Protein AF-A0A7U9DZ25-F1 (afdb_monomer)

Sequence (56 aa):
MEWMQGLDAGWVTATPGLGRPAQLTALGNGVVPQQAARALQLLAPPFPRCPRCADR

Solvent-accessible surface area (backbone atoms only — not comparable to full-atom values): 3689 Å² total; per-residue (Å²): 108,48,69,82,46,71,41,60,91,48,76,63,79,63,43,84,93,61,52,70,69,57,41,50,51,50,61,74,74,48,80,4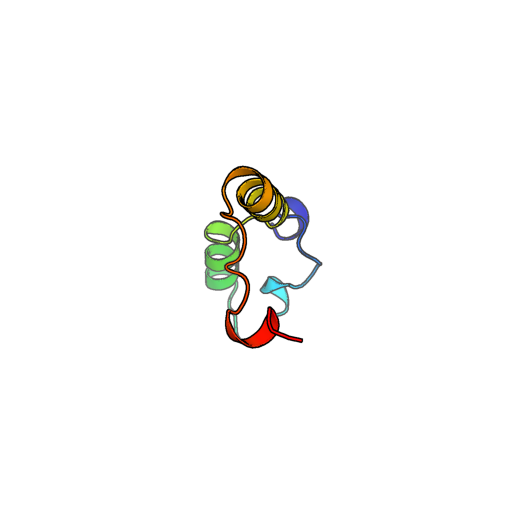3,57,67,60,50,56,51,46,45,76,75,66,57,68,81,77,77,72,58,76,89,66,71,84,116

Radius of gyration: 17.3 Å; Cα contacts (8 Å, |Δi|>4): 27; chains: 1; bounding box: 30×38×36 Å

Structure (mmCIF, N/CA/C/O backbone):
data_AF-A0A7U9DZ25-F1
#
_entry.id   AF-A0A7U9DZ25-F1
#
loop_
_atom_site.group_PDB
_atom_site.id
_atom_site.type_symbol
_atom_site.label_atom_id
_atom_site.label_alt_id
_atom_site.label_comp_id
_atom_site.label_asym_id
_atom_site.label_entity_id
_atom_site.label_seq_id
_atom_site.pdbx_PDB_ins_code
_atom_site.Cartn_x
_atom_site.Cartn_y
_atom_site.Cartn_z
_atom_site.occupancy
_atom_site.B_iso_or_equiv
_atom_site.auth_seq_id
_atom_site.auth_comp_id
_atom_site.auth_asym_id
_atom_site.auth_atom_id
_atom_site.pdbx_PDB_model_num
ATOM 1 N N . MET A 1 1 ? -7.853 7.408 1.015 1.00 82.44 1 MET A N 1
ATOM 2 C CA . MET A 1 1 ? -6.486 7.145 0.522 1.00 82.44 1 MET A CA 1
ATOM 3 C C . MET A 1 1 ? -6.442 5.919 -0.370 1.00 82.44 1 MET A C 1
ATOM 5 O O . MET A 1 1 ? -5.826 6.032 -1.412 1.00 82.44 1 MET A O 1
ATOM 9 N N . GLU A 1 2 ? -7.120 4.814 -0.032 1.00 95.00 2 GLU A N 1
ATOM 10 C CA . GLU A 1 2 ? -7.189 3.608 -0.890 1.00 95.00 2 GLU A CA 1
ATOM 11 C C . GLU A 1 2 ? -7.488 3.947 -2.360 1.00 95.00 2 GLU A C 1
ATOM 13 O O . GLU A 1 2 ? -6.710 3.597 -3.239 1.00 95.00 2 GLU A O 1
ATOM 18 N N . TRP A 1 3 ? -8.503 4.778 -2.611 1.00 92.44 3 TRP A N 1
ATOM 19 C CA . TRP A 1 3 ? -8.855 5.239 -3.959 1.00 92.44 3 TRP A CA 1
ATOM 20 C C . TRP A 1 3 ? -7.747 6.026 -4.683 1.00 92.44 3 TRP A C 1
ATOM 22 O O . TRP A 1 3 ? -7.582 5.864 -5.886 1.00 92.44 3 TRP A O 1
ATOM 32 N N . MET A 1 4 ? -6.960 6.852 -3.978 1.00 93.12 4 MET A N 1
ATOM 33 C CA . MET A 1 4 ? -5.841 7.597 -4.586 1.00 93.12 4 MET A CA 1
ATOM 34 C C . MET A 1 4 ? -4.709 6.657 -5.004 1.00 93.12 4 MET A C 1
ATOM 36 O O . MET A 1 4 ? -3.977 6.952 -5.941 1.00 93.12 4 MET A O 1
ATOM 40 N N . GLN A 1 5 ? -4.566 5.533 -4.302 1.00 95.31 5 GLN A N 1
ATOM 41 C CA . GLN A 1 5 ? -3.605 4.479 -4.620 1.00 95.31 5 GLN A CA 1
ATOM 42 C C . GLN A 1 5 ? -4.195 3.448 -5.594 1.00 95.31 5 GLN A C 1
ATOM 44 O O . GLN A 1 5 ? -3.518 2.495 -5.959 1.00 95.31 5 GLN A O 1
ATOM 49 N N . GLY A 1 6 ? -5.456 3.608 -6.011 1.00 95.25 6 GLY A N 1
ATOM 50 C CA . GLY A 1 6 ? -6.186 2.631 -6.819 1.00 95.25 6 GLY A CA 1
ATOM 51 C C . GLY A 1 6 ? -6.310 1.255 -6.159 1.00 95.25 6 GLY A C 1
ATOM 52 O O . GLY A 1 6 ? -6.320 0.249 -6.861 1.00 95.25 6 GLY A O 1
ATOM 53 N N . LEU A 1 7 ? -6.356 1.218 -4.826 1.00 96.38 7 LEU A N 1
ATOM 54 C CA . LEU A 1 7 ? -6.710 0.035 -4.048 1.00 96.38 7 LEU A CA 1
ATOM 55 C C . LEU A 1 7 ? -8.232 -0.087 -3.961 1.00 96.38 7 LEU A C 1
ATOM 57 O O . LEU A 1 7 ? -8.937 0.926 -3.882 1.00 96.38 7 LEU A O 1
ATOM 61 N N . ASP A 1 8 ? -8.717 -1.325 -3.905 1.00 96.38 8 ASP A N 1
ATOM 62 C CA . ASP A 1 8 ? -10.128 -1.603 -3.658 1.00 96.38 8 ASP A CA 1
ATOM 63 C C . ASP A 1 8 ? -10.567 -1.062 -2.293 1.00 96.38 8 ASP A C 1
ATOM 65 O O . ASP A 1 8 ? -9.789 -0.973 -1.334 1.00 96.38 8 ASP A O 1
ATOM 69 N N . ALA A 1 9 ? -11.843 -0.693 -2.199 1.00 96.75 9 ALA A N 1
ATOM 70 C CA . ALA A 1 9 ? -12.414 -0.207 -0.952 1.00 96.75 9 ALA A CA 1
ATOM 71 C C . ALA A 1 9 ? -12.289 -1.276 0.144 1.00 96.75 9 ALA A C 1
ATOM 73 O O . ALA A 1 9 ? -12.698 -2.421 -0.045 1.00 96.75 9 ALA A O 1
ATOM 74 N N . GLY A 1 10 ? -11.743 -0.893 1.299 1.00 96.88 10 GLY A N 1
ATOM 75 C CA . GLY A 1 10 ? -11.555 -1.815 2.417 1.00 96.88 10 GLY A CA 1
ATOM 76 C C . GLY A 1 10 ? -10.221 -2.559 2.421 1.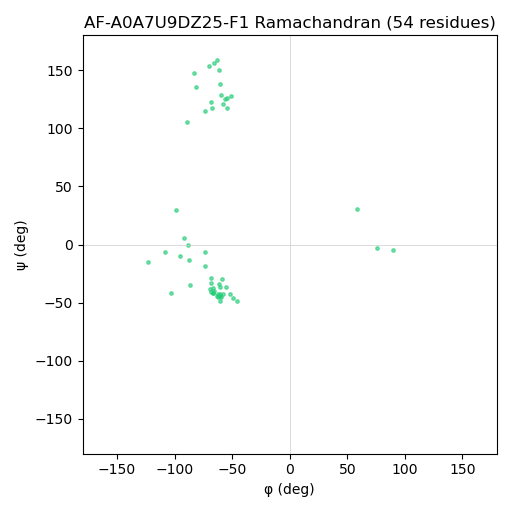00 96.88 10 GLY A C 1
ATOM 77 O O . GLY A 1 10 ? -9.948 -3.235 3.409 1.00 96.88 10 GLY A O 1
ATOM 78 N N . TRP A 1 11 ? -9.374 -2.418 1.393 1.00 96.94 11 TRP A N 1
ATOM 79 C CA . TRP A 1 11 ? -8.093 -3.132 1.297 1.00 96.94 11 TRP A CA 1
ATOM 80 C C . TRP A 1 11 ? -7.238 -3.043 2.573 1.00 96.94 11 TRP A C 1
ATOM 82 O O . TRP A 1 11 ? -6.722 -4.045 3.058 1.00 96.94 11 TRP A O 1
ATOM 92 N N . VAL A 1 12 ? -7.110 -1.845 3.147 1.00 97.12 12 VAL A N 1
ATOM 93 C CA . VAL A 1 12 ? -6.491 -1.602 4.459 1.00 97.12 12 VAL A CA 1
ATOM 94 C C . VAL A 1 12 ? -7.566 -1.347 5.514 1.00 97.12 12 VAL A C 1
ATOM 96 O O . VAL A 1 12 ? -7.466 -1.831 6.642 1.00 97.12 12 VAL A O 1
ATOM 99 N N . THR A 1 13 ? -8.601 -0.581 5.170 1.00 96.75 13 THR A N 1
ATOM 100 C CA . THR A 1 13 ? -9.564 -0.036 6.135 1.00 96.75 13 THR A CA 1
ATOM 101 C C . THR A 1 13 ? -10.537 -1.066 6.708 1.00 96.75 13 THR A C 1
ATOM 103 O O . THR A 1 13 ? -11.074 -0.824 7.790 1.00 96.75 13 THR A O 1
ATOM 106 N N . ALA A 1 14 ? -10.714 -2.223 6.058 1.00 97.56 14 ALA A N 1
ATOM 107 C CA . ALA A 1 14 ? -11.516 -3.335 6.571 1.00 97.56 14 ALA A CA 1
ATOM 108 C C . ALA A 1 14 ? -10.697 -4.363 7.377 1.00 97.56 14 ALA A C 1
ATOM 110 O O . ALA A 1 14 ? -11.241 -5.387 7.787 1.00 97.56 14 ALA A O 1
ATOM 111 N N . THR A 1 15 ? -9.408 -4.103 7.634 1.00 97.69 15 THR A N 1
ATOM 112 C CA . THR A 1 15 ? -8.549 -5.007 8.416 1.00 97.69 15 THR A CA 1
ATOM 113 C C . THR A 1 15 ? -8.997 -5.048 9.884 1.00 97.69 15 THR A C 1
ATOM 115 O O . THR A 1 15 ? -8.914 -4.022 10.572 1.00 97.69 15 THR A O 1
ATOM 118 N N . PRO A 1 16 ? -9.432 -6.210 10.411 1.00 97.88 16 PRO A N 1
ATOM 119 C CA . PRO A 1 16 ? -9.864 -6.322 11.800 1.00 97.88 16 PRO A CA 1
ATOM 120 C C . PRO A 1 16 ? -8.739 -5.979 12.780 1.00 97.88 16 PRO A C 1
ATOM 122 O O . PRO A 1 16 ? -7.593 -6.384 12.599 1.00 97.88 16 PRO A O 1
ATOM 125 N N . GLY A 1 17 ? -9.065 -5.229 13.834 1.00 97.25 17 GLY A N 1
ATOM 126 C CA . GLY A 1 17 ? -8.103 -4.843 14.875 1.00 97.25 17 GLY A CA 1
ATOM 127 C C . GLY A 1 17 ? -7.119 -3.735 14.477 1.00 97.25 17 GLY A C 1
ATOM 128 O O . GLY A 1 17 ? -6.347 -3.285 15.323 1.00 97.25 17 GLY A O 1
ATOM 129 N N . LEU A 1 18 ? -7.156 -3.243 13.234 1.00 97.38 18 LEU A N 1
ATOM 130 C CA . LEU A 1 18 ? -6.274 -2.170 12.784 1.00 97.38 18 LEU A CA 1
ATOM 131 C C . LEU A 1 18 ? -6.904 -0.797 13.052 1.00 97.38 18 LEU A C 1
ATOM 133 O O . LEU A 1 18 ? -7.823 -0.366 12.358 1.00 97.38 18 LEU A O 1
ATOM 137 N N . GLY A 1 19 ? -6.393 -0.092 14.064 1.00 98.06 19 GLY A N 1
ATOM 138 C CA . GLY A 1 19 ? -6.854 1.253 14.411 1.00 98.06 19 GLY A CA 1
ATOM 139 C C . GLY A 1 19 ? -6.550 2.295 13.327 1.00 98.06 19 GLY A C 1
ATOM 140 O O . GLY A 1 19 ? -5.595 2.167 12.560 1.00 98.06 19 GLY A O 1
ATOM 141 N N . ARG A 1 20 ? -7.327 3.385 13.300 1.00 96.81 20 ARG A N 1
ATOM 142 C CA . ARG A 1 20 ? -7.209 4.455 12.292 1.00 96.81 20 ARG A CA 1
ATOM 143 C C . ARG A 1 20 ? -5.789 5.027 12.118 1.00 96.81 20 ARG A C 1
ATOM 145 O O . ARG A 1 20 ? -5.398 5.215 10.967 1.00 96.81 20 ARG A O 1
ATOM 152 N N . PRO A 1 21 ? -4.993 5.290 13.176 1.00 97.75 21 PRO A N 1
ATOM 153 C CA . PRO A 1 21 ? -3.619 5.762 12.998 1.00 97.75 21 PRO A CA 1
ATOM 154 C C . PRO A 1 21 ? -2.756 4.756 12.230 1.00 97.75 21 PRO A C 1
ATOM 156 O O . PRO A 1 21 ? -2.084 5.131 11.277 1.00 97.75 21 PRO A O 1
ATOM 159 N N . ALA A 1 22 ? -2.852 3.468 12.572 1.00 98.00 22 ALA A N 1
ATOM 160 C CA . ALA A 1 22 ? -2.106 2.408 11.903 1.00 98.00 22 ALA A CA 1
ATOM 161 C C . ALA A 1 22 ? -2.552 2.216 10.444 1.00 98.00 22 ALA A C 1
ATOM 163 O O . ALA A 1 22 ? -1.708 2.025 9.573 1.00 98.00 22 ALA A O 1
ATOM 164 N N . GLN A 1 23 ? -3.851 2.353 10.151 1.00 97.69 23 GLN A N 1
ATOM 165 C CA . GLN A 1 23 ? -4.355 2.371 8.772 1.00 97.69 23 GLN A CA 1
ATOM 166 C C . GLN A 1 23 ? -3.736 3.516 7.959 1.00 97.69 23 GLN A C 1
ATOM 168 O O . GLN A 1 23 ? -3.296 3.304 6.833 1.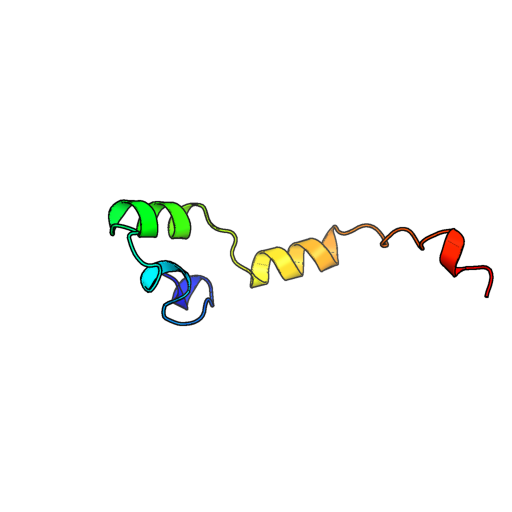00 97.69 23 GLN A O 1
ATOM 173 N N . LEU A 1 24 ? -3.673 4.728 8.524 1.00 96.94 24 LEU A N 1
ATOM 174 C CA . LEU A 1 24 ? -3.064 5.883 7.858 1.00 96.94 24 LEU A CA 1
ATOM 175 C C . LEU A 1 24 ? -1.560 5.698 7.653 1.00 96.94 24 LEU A C 1
ATOM 177 O O . LEU A 1 24 ? -1.067 6.036 6.585 1.00 96.94 24 LE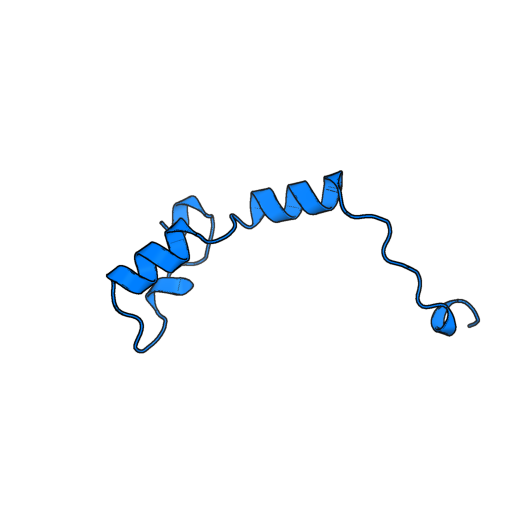U A O 1
ATOM 181 N N . THR A 1 25 ? -0.844 5.132 8.627 1.00 97.19 25 THR A N 1
ATOM 182 C CA . THR A 1 25 ? 0.576 4.787 8.479 1.00 97.19 25 THR A CA 1
ATOM 183 C C . THR A 1 25 ? 0.787 3.750 7.376 1.00 97.19 25 THR A C 1
ATOM 185 O O . THR A 1 25 ? 1.664 3.931 6.536 1.00 97.19 25 THR A O 1
ATOM 188 N N . ALA A 1 26 ? -0.028 2.693 7.335 1.00 96.81 26 ALA A N 1
ATOM 189 C CA . ALA A 1 26 ? 0.055 1.661 6.305 1.00 96.81 26 ALA A CA 1
ATOM 190 C C . ALA A 1 26 ? -0.233 2.227 4.906 1.00 96.81 26 ALA A C 1
ATOM 192 O O . ALA A 1 26 ? 0.513 1.960 3.970 1.00 96.81 26 ALA A O 1
ATOM 193 N N . LEU A 1 27 ? -1.268 3.061 4.775 1.00 96.19 27 LEU A N 1
ATOM 194 C CA . LEU A 1 27 ? -1.596 3.734 3.518 1.00 96.19 27 LEU A CA 1
ATOM 195 C C . LEU A 1 27 ? -0.516 4.755 3.131 1.00 96.19 27 LEU A C 1
ATOM 197 O O . LEU A 1 27 ? -0.126 4.808 1.976 1.00 96.19 27 LEU A O 1
ATOM 201 N N . GLY A 1 28 ? 0.007 5.540 4.073 1.00 95.62 28 GLY A N 1
ATOM 202 C CA . GLY A 1 28 ? 1.020 6.565 3.803 1.00 95.62 28 GLY A CA 1
ATOM 203 C C . GLY A 1 28 ? 2.387 6.004 3.400 1.00 95.62 28 GLY A C 1
ATOM 204 O O . GLY A 1 28 ? 3.065 6.609 2.577 1.00 95.62 28 GLY A O 1
ATOM 205 N N . ASN A 1 29 ? 2.767 4.843 3.940 1.00 96.50 29 ASN A N 1
ATOM 206 C CA . ASN A 1 29 ? 4.034 4.171 3.630 1.00 96.50 29 ASN A CA 1
ATOM 207 C C . ASN A 1 29 ? 3.904 3.093 2.539 1.00 96.50 29 ASN A C 1
ATOM 209 O O . ASN A 1 29 ? 4.910 2.539 2.097 1.00 96.50 29 ASN A O 1
ATOM 213 N N . GLY A 1 30 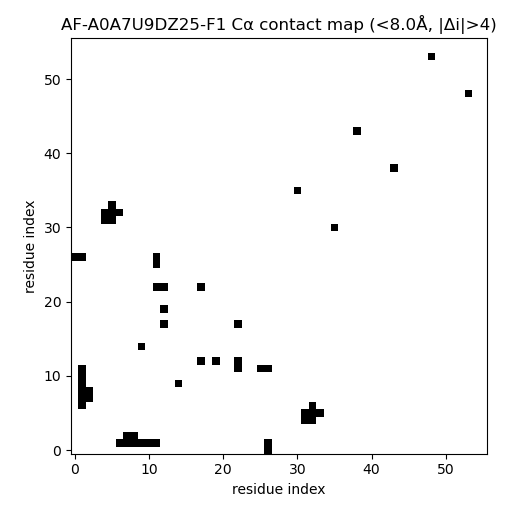? 2.677 2.749 2.143 1.00 93.81 30 GLY A N 1
ATOM 214 C CA . GLY A 1 30 ? 2.392 1.710 1.161 1.00 93.81 30 GLY A CA 1
ATOM 215 C C . GLY A 1 30 ? 2.794 2.103 -0.261 1.00 93.81 30 GLY A C 1
ATOM 216 O O . GLY A 1 30 ? 2.821 3.277 -0.631 1.00 93.81 30 GLY A O 1
ATOM 217 N N . VAL A 1 31 ? 3.083 1.095 -1.084 1.00 95.44 31 VAL A N 1
ATOM 218 C CA . VAL A 1 31 ? 3.423 1.284 -2.498 1.00 95.44 31 VAL A CA 1
ATOM 219 C C . VAL A 1 31 ? 2.153 1.444 -3.332 1.00 95.44 31 VAL A C 1
ATOM 221 O O . VAL A 1 31 ? 1.215 0.663 -3.193 1.00 95.44 31 VAL A O 1
ATOM 224 N N . VAL A 1 32 ? 2.149 2.411 -4.252 1.00 96.31 32 VAL A N 1
ATOM 225 C CA . VAL A 1 32 ? 1.085 2.574 -5.254 1.00 96.31 32 VAL A CA 1
ATOM 226 C C . VAL A 1 32 ? 1.226 1.473 -6.324 1.00 96.31 32 VAL A C 1
ATOM 228 O O . VAL A 1 32 ? 2.226 1.479 -7.053 1.00 96.31 32 VAL A O 1
ATOM 231 N N . PRO A 1 33 ? 0.266 0.534 -6.469 1.00 95.62 33 PRO A N 1
ATOM 232 C CA . PRO A 1 33 ? 0.401 -0.629 -7.352 1.00 95.62 33 PRO A CA 1
ATOM 233 C C . PRO A 1 33 ? 0.732 -0.290 -8.809 1.00 95.62 33 PRO A C 1
ATOM 235 O O . PRO A 1 33 ? 1.530 -0.981 -9.437 1.00 95.62 33 PRO A O 1
ATOM 238 N N . GLN A 1 34 ? 0.183 0.799 -9.348 1.00 95.56 34 GL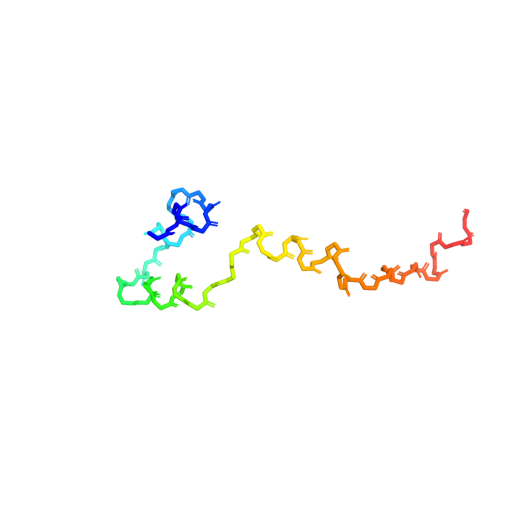N A N 1
ATOM 239 C CA . GLN A 1 34 ? 0.424 1.232 -10.728 1.00 95.56 34 GLN A CA 1
ATOM 240 C C . GLN A 1 34 ? 1.867 1.722 -10.918 1.00 95.56 34 GLN A C 1
ATOM 242 O O . GLN A 1 34 ? 2.496 1.431 -11.937 1.00 95.56 34 GLN A O 1
ATOM 247 N N . GLN A 1 35 ? 2.418 2.426 -9.922 1.00 96.31 35 GLN A N 1
ATOM 248 C CA . GLN A 1 35 ? 3.819 2.853 -9.932 1.00 96.31 35 GLN A CA 1
ATOM 249 C C . GLN A 1 35 ? 4.757 1.649 -9.798 1.00 96.31 35 GLN A C 1
ATOM 251 O O . GLN A 1 35 ? 5.734 1.565 -10.539 1.00 96.31 35 GLN A O 1
ATOM 256 N N . ALA A 1 36 ? 4.431 0.679 -8.935 1.00 96.12 36 ALA A N 1
ATOM 257 C CA . ALA A 1 36 ? 5.170 -0.581 -8.832 1.00 96.12 36 ALA A CA 1
ATOM 258 C C . ALA A 1 36 ? 5.152 -1.381 -10.138 1.00 96.12 36 ALA A C 1
ATOM 260 O O . ALA A 1 36 ? 6.207 -1.796 -10.612 1.00 96.12 36 ALA A O 1
ATOM 261 N N . ALA A 1 37 ? 3.981 -1.562 -10.753 1.00 95.81 37 ALA A N 1
ATOM 262 C CA . ALA A 1 37 ? 3.857 -2.261 -12.027 1.00 95.81 37 ALA A CA 1
ATOM 263 C C . ALA A 1 37 ? 4.715 -1.594 -13.112 1.00 95.81 37 ALA A C 1
ATOM 265 O O . ALA A 1 37 ? 5.434 -2.275 -13.846 1.00 95.81 37 ALA A O 1
ATOM 266 N N . ARG A 1 38 ? 4.710 -0.256 -13.176 1.00 96.94 38 ARG A N 1
ATOM 267 C CA . ARG A 1 38 ? 5.559 0.486 -14.111 1.00 96.94 38 ARG A CA 1
ATOM 268 C C . ARG A 1 38 ? 7.046 0.340 -13.789 1.00 96.94 38 ARG A C 1
ATOM 270 O O . ARG A 1 38 ? 7.839 0.158 -14.709 1.00 96.94 38 ARG A O 1
ATOM 277 N N . ALA A 1 39 ? 7.428 0.389 -12.516 1.00 96.44 39 ALA A N 1
ATOM 278 C CA . ALA A 1 39 ? 8.808 0.179 -12.095 1.00 96.44 39 ALA A CA 1
ATOM 279 C C . ALA A 1 39 ? 9.303 -1.217 -12.491 1.00 96.44 39 ALA A C 1
ATOM 281 O O . ALA A 1 39 ? 10.395 -1.335 -13.034 1.00 96.44 39 ALA A O 1
ATOM 282 N N . LEU A 1 40 ? 8.484 -2.259 -12.320 1.00 94.94 40 LEU A N 1
ATOM 283 C CA . LEU A 1 40 ? 8.822 -3.614 -12.759 1.0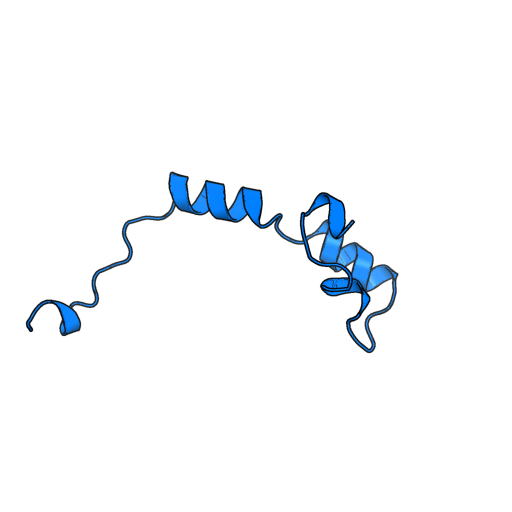0 94.94 40 LEU A CA 1
ATOM 284 C C . LEU A 1 40 ? 9.013 -3.694 -14.278 1.00 94.94 40 LEU A C 1
ATOM 286 O O . LEU A 1 40 ? 9.980 -4.287 -14.731 1.00 94.94 40 LEU A O 1
ATOM 290 N N . GLN A 1 41 ? 8.163 -3.049 -15.078 1.00 93.44 41 GLN A N 1
ATOM 291 C CA . GLN A 1 41 ? 8.359 -3.009 -16.536 1.00 93.44 41 GLN A CA 1
ATOM 292 C C . GLN A 1 41 ? 9.670 -2.330 -16.953 1.00 93.44 41 GLN A C 1
ATOM 294 O O . GLN A 1 41 ? 10.242 -2.685 -17.978 1.00 93.44 41 GLN A O 1
ATOM 299 N N . LEU A 1 42 ? 10.110 -1.320 -16.198 1.00 95.50 42 LEU A N 1
ATOM 300 C CA . LEU A 1 42 ? 11.300 -0.532 -16.519 1.00 95.50 42 LEU A CA 1
ATOM 301 C C . LEU A 1 42 ? 12.591 -1.149 -15.978 1.00 95.50 42 LEU A C 1
ATOM 303 O O . LEU A 1 42 ? 13.641 -0.998 -16.595 1.00 95.50 42 LEU A O 1
ATOM 307 N N . LEU A 1 43 ? 12.521 -1.776 -14.805 1.00 94.50 43 LEU A N 1
ATOM 308 C CA . LEU A 1 43 ? 13.689 -2.098 -13.987 1.00 94.50 43 LEU A CA 1
ATOM 309 C C . LEU A 1 43 ? 13.817 -3.587 -13.672 1.00 94.50 43 LEU A C 1
ATOM 311 O O . LEU A 1 43 ? 14.880 -3.997 -13.209 1.00 94.50 43 LEU A O 1
ATOM 315 N N . ALA A 1 44 ? 12.771 -4.401 -13.870 1.00 90.31 44 ALA A N 1
ATOM 316 C CA . ALA A 1 44 ? 12.879 -5.821 -13.566 1.00 90.31 44 ALA A CA 1
ATOM 317 C C . ALA A 1 44 ? 13.842 -6.478 -14.566 1.00 90.31 44 ALA A C 1
ATOM 319 O O . ALA A 1 44 ? 13.600 -6.425 -15.778 1.00 90.31 44 ALA A O 1
ATOM 320 N N . PRO A 1 45 ? 14.922 -7.120 -14.090 1.00 82.00 45 PRO A N 1
ATOM 321 C CA . PRO A 1 45 ? 15.732 -7.949 -14.962 1.00 82.00 45 PRO A CA 1
ATOM 322 C C . PRO A 1 45 ? 14.880 -9.119 -15.478 1.00 82.00 45 PRO A C 1
ATOM 324 O O . PRO A 1 45 ? 13.878 -9.481 -14.846 1.00 82.00 45 PRO A O 1
ATOM 327 N N . PRO A 1 46 ? 15.265 -9.750 -16.602 1.00 79.62 46 PRO A N 1
ATOM 328 C CA . PRO A 1 46 ? 14.630 -10.990 -17.019 1.00 79.62 46 PRO A CA 1
ATOM 329 C C . PRO A 1 46 ? 14.626 -11.968 -15.842 1.00 79.62 46 PRO A C 1
ATOM 331 O O . PRO A 1 46 ? 15.669 -12.206 -15.226 1.00 79.62 46 PRO A O 1
ATOM 334 N N . PHE A 1 47 ? 13.451 -12.517 -15.517 1.00 74.06 47 PHE A N 1
ATOM 335 C CA . PHE A 1 47 ? 13.365 -13.566 -14.508 1.00 74.06 47 PHE A CA 1
ATOM 336 C C . PHE A 1 47 ? 14.328 -14.684 -14.915 1.00 74.06 47 PHE A C 1
ATOM 338 O O . PHE A 1 47 ? 14.247 -15.152 -16.059 1.00 74.06 47 PHE A O 1
ATOM 345 N N . PRO A 1 48 ? 15.254 -15.102 -14.033 1.00 73.56 48 PRO A N 1
ATOM 346 C CA . PRO A 1 48 ? 16.168 -16.173 -14.370 1.00 73.56 48 PRO A CA 1
ATOM 347 C C . PRO A 1 48 ? 15.327 -17.393 -14.728 1.00 73.56 48 PRO A C 1
ATOM 349 O O . PRO A 1 48 ? 14.505 -17.857 -13.933 1.00 73.56 48 PRO A O 1
ATOM 352 N N . ARG A 1 49 ? 15.499 -17.893 -15.956 1.00 76.12 49 ARG A N 1
ATOM 353 C CA . ARG A 1 49 ? 14.897 -19.164 -16.347 1.00 76.12 49 ARG A CA 1
ATOM 354 C C . ARG A 1 49 ? 15.389 -20.199 -15.349 1.00 76.12 49 ARG A C 1
ATOM 356 O O .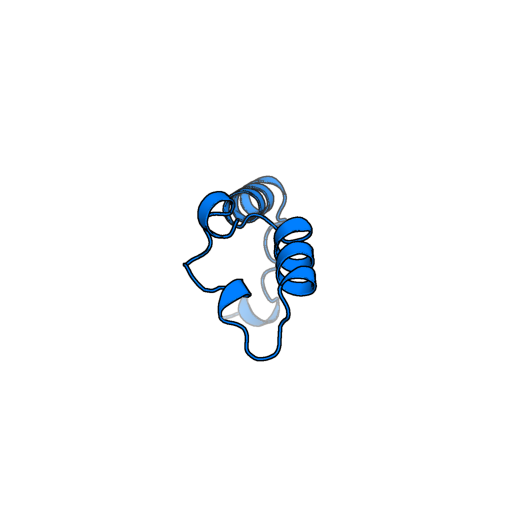 ARG A 1 49 ? 16.594 -20.316 -15.142 1.00 76.12 49 ARG A O 1
ATOM 363 N N . CYS A 1 50 ? 14.461 -20.912 -14.713 1.00 78.62 50 CYS A N 1
ATOM 364 C CA . CYS A 1 50 ? 14.823 -22.033 -13.861 1.00 78.62 50 CYS A CA 1
ATOM 365 C C . CYS A 1 50 ? 15.680 -22.987 -14.708 1.00 78.62 50 CYS A C 1
ATOM 367 O O . CYS A 1 50 ? 15.164 -23.511 -15.700 1.00 78.62 50 CYS A O 1
ATOM 369 N N . PRO A 1 51 ? 16.957 -23.224 -14.357 1.00 74.75 51 PRO A N 1
ATOM 370 C CA . PRO A 1 51 ? 17.831 -24.073 -15.166 1.00 74.75 51 PRO A CA 1
ATOM 371 C C . PRO A 1 51 ? 17.254 -25.483 -15.321 1.00 74.75 51 PRO A C 1
ATOM 373 O O . PRO A 1 51 ? 17.399 -26.110 -16.359 1.00 74.75 51 PRO A O 1
ATOM 376 N N . ARG A 1 52 ? 16.498 -25.945 -14.315 1.00 75.88 52 ARG A N 1
ATOM 377 C CA . ARG A 1 52 ? 15.824 -27.252 -14.307 1.00 75.88 52 ARG A CA 1
ATOM 378 C C . ARG A 1 52 ? 14.589 -27.335 -15.214 1.00 75.88 52 ARG A C 1
ATOM 380 O O . ARG A 1 52 ? 14.009 -28.408 -15.326 1.00 75.88 52 ARG A O 1
ATOM 387 N N . CYS A 1 53 ? 14.151 -26.228 -15.812 1.00 70.25 53 CYS A N 1
ATOM 388 C CA . CYS A 1 53 ? 12.980 -26.176 -16.692 1.00 70.25 53 CYS A CA 1
ATOM 389 C C . CYS A 1 53 ? 13.340 -25.983 -18.172 1.00 70.25 53 CYS A C 1
ATOM 391 O O . CYS A 1 53 ? 12.437 -26.012 -18.998 1.00 70.25 53 CYS A O 1
ATOM 393 N N . ALA A 1 54 ? 14.616 -25.760 -18.505 1.00 65.06 54 ALA A N 1
ATOM 394 C CA . ALA A 1 54 ? 15.063 -25.545 -19.884 1.00 65.06 54 ALA A CA 1
ATOM 395 C C . ALA A 1 54 ? 15.396 -26.850 -20.643 1.00 65.06 54 ALA A C 1
AT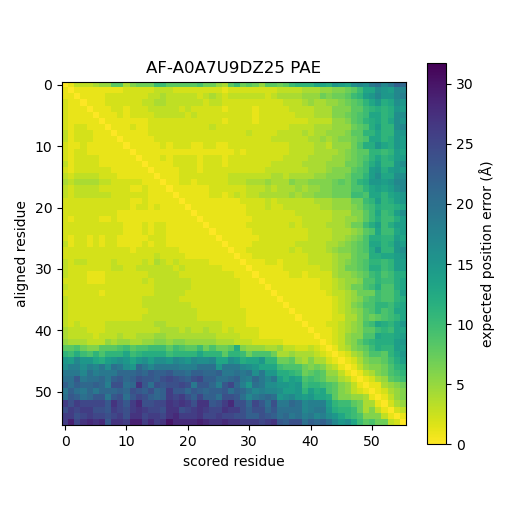OM 397 O O . ALA A 1 54 ? 15.492 -26.810 -21.863 1.00 65.06 54 ALA A O 1
ATOM 398 N N . ASP A 1 55 ? 15.522 -27.980 -19.935 1.00 65.81 55 ASP A N 1
ATOM 399 C CA . ASP A 1 55 ? 15.891 -29.301 -20.481 1.00 65.81 55 ASP A CA 1
ATOM 400 C C . ASP A 1 55 ? 14.683 -30.234 -20.727 1.00 65.81 55 ASP A C 1
ATOM 402 O O . ASP A 1 55 ? 14.801 -31.456 -20.617 1.00 65.81 55 ASP A O 1
ATOM 406 N N . ARG A 1 56 ? 13.494 -29.695 -21.024 1.00 56.56 56 ARG A N 1
ATOM 407 C CA . ARG A 1 56 ? 12.341 -30.515 -21.431 1.00 56.56 56 ARG A CA 1
ATOM 408 C C . ARG A 1 56 ? 11.777 -30.073 -22.770 1.00 56.56 56 ARG A C 1
ATOM 410 O O . ARG A 1 56 ? 11.594 -28.849 -22.941 1.00 56.56 56 ARG A O 1
#

Organism: NCBI:txid1200984

pLDDT: mean 90.81, std 10.24, range [56.56, 98.06]

Foldseek 3Di:
DCVVLVHDPCPLVVDPPQDPVNSCVCVVPDDSVVVVVVCCVVPPDPDPDPPVPPPD

Secondary structure (DSSP, 8-state):
-GGGGTPPTTTTTT-TT--HHHHHHHHHHS--HHHHHHHHHHHPPPPPPPGGGS--

Mean predicted aligned error: 6.53 Å